Protein AF-A0A2V9XX70-F1 (afdb_monomer_lite)

pLDDT: mean 93.39, std 7.44, range [58.06, 98.62]

Radius of gyration: 14.38 Å; chains: 1; bounding box: 31×23×33 Å

Secondary structure (DSSP, 8-state):
---TTT--S-EEE----EEEPPSSGGGGGSPPEEE----EEETTT--EE-PPPHHHHHHHHH----

Sequence (66 aa):
MSCKSCQSQHQRNFGAEIAIHFPGLKGLEKPLVWLFPKPLVCLDCGFTEFTVPEEELRVLAQGTPL

Foldseek 3Di:
DAQPPPRHPQKDWDWDWDWDFQDDPVSNVADTQIDGWTWIARPPPGDIDTDGDPQSVVCNVPVDHD

Structure (mmCIF, N/CA/C/O backbone):
data_AF-A0A2V9XX70-F1
#
_entry.id   AF-A0A2V9XX70-F1
#
loop_
_atom_site.group_PDB
_atom_site.id
_atom_site.type_symbol
_atom_site.label_atom_id
_atom_site.label_alt_id
_atom_site.label_comp_id
_atom_site.label_asym_id
_atom_site.label_entity_id
_atom_site.label_seq_id
_atom_site.pdbx_PDB_ins_code
_atom_site.Cartn_x
_atom_site.Cartn_y
_atom_site.Cartn_z
_atom_site.occupancy
_atom_site.B_iso_or_equi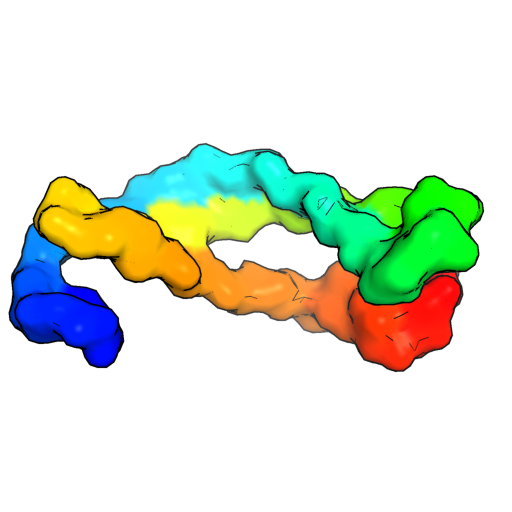v
_atom_site.auth_seq_id
_atom_site.auth_comp_id
_atom_site.auth_asym_id
_atom_site.auth_atom_id
_atom_site.pdbx_PDB_model_num
ATOM 1 N N . MET A 1 1 ? -13.369 5.734 10.482 1.00 81.62 1 MET A N 1
ATOM 2 C CA . MET A 1 1 ? -13.662 4.654 9.514 1.00 81.62 1 MET A CA 1
ATOM 3 C C . MET A 1 1 ? -13.433 3.324 10.205 1.00 81.62 1 MET A C 1
ATOM 5 O O . MET A 1 1 ? -12.504 3.236 11.001 1.00 81.62 1 MET A O 1
ATOM 9 N N . SER A 1 2 ? -14.285 2.335 9.949 1.00 95.25 2 SER A N 1
ATOM 10 C CA . SER A 1 2 ? -14.062 0.953 10.377 1.00 95.25 2 SER A CA 1
ATOM 11 C C . SER A 1 2 ? -13.135 0.236 9.396 1.00 95.25 2 SER A C 1
ATOM 13 O O . SER A 1 2 ? -12.964 0.663 8.252 1.00 95.25 2 SER A O 1
ATOM 15 N N . CYS A 1 3 ? -12.494 -0.831 9.860 1.00 97.81 3 CYS A N 1
ATOM 16 C CA . CYS A 1 3 ? -11.672 -1.688 9.030 1.00 97.81 3 CYS A CA 1
ATOM 17 C C . CYS A 1 3 ? -12.547 -2.317 7.946 1.00 97.81 3 CYS A C 1
ATOM 19 O O . CYS A 1 3 ? -13.558 -2.949 8.252 1.00 97.81 3 CYS A O 1
ATOM 21 N N . LYS A 1 4 ? -12.139 -2.187 6.681 1.00 96.94 4 LYS A N 1
ATOM 22 C CA . LYS A 1 4 ? -12.895 -2.721 5.536 1.00 96.94 4 LYS A CA 1
ATOM 23 C C . LYS A 1 4 ? -12.995 -4.251 5.554 1.00 96.94 4 LYS A C 1
ATOM 25 O O . LYS A 1 4 ? -13.912 -4.796 4.953 1.00 96.94 4 LYS A O 1
ATOM 30 N N . SER A 1 5 ? -12.085 -4.926 6.263 1.00 97.94 5 SER A N 1
ATOM 31 C CA . SER A 1 5 ? -12.062 -6.386 6.385 1.00 97.94 5 SER A CA 1
ATOM 32 C C . SER A 1 5 ? -12.893 -6.924 7.554 1.00 97.94 5 SER A C 1
ATOM 34 O O . SER A 1 5 ? -13.609 -7.900 7.366 1.00 97.94 5 SER A O 1
ATOM 36 N N . CYS A 1 6 ? -12.789 -6.345 8.759 1.00 98.06 6 CYS A N 1
ATOM 37 C CA . CYS A 1 6 ? -13.412 -6.908 9.974 1.00 98.06 6 CYS A CA 1
ATOM 38 C C . CYS A 1 6 ? -14.376 -5.960 10.703 1.00 98.06 6 CYS A C 1
ATOM 40 O O . CYS A 1 6 ? -14.877 -6.301 11.769 1.00 98.06 6 CYS A O 1
ATOM 42 N N . GLN A 1 7 ? -14.616 -4.760 10.168 1.00 97.81 7 GLN A N 1
ATOM 43 C CA . GLN A 1 7 ? -15.450 -3.705 10.760 1.00 97.81 7 GLN A CA 1
ATOM 44 C C . GLN A 1 7 ? -14.976 -3.147 12.118 1.00 97.81 7 GLN A C 1
ATOM 46 O O . GLN A 1 7 ? -15.618 -2.247 12.661 1.00 97.81 7 GLN A O 1
ATOM 51 N N . SER A 1 8 ? -13.826 -3.587 12.643 1.00 97.94 8 SER A N 1
ATOM 52 C CA . SER A 1 8 ? -13.235 -3.003 13.852 1.00 97.94 8 SER A CA 1
ATOM 53 C C . SER A 1 8 ? -12.895 -1.519 13.673 1.00 97.94 8 SER A C 1
ATOM 55 O O . SER A 1 8 ? -12.464 -1.080 12.607 1.00 97.94 8 SER A O 1
ATOM 57 N N . GLN A 1 9 ? -13.048 -0.739 14.742 1.00 97.88 9 GLN A N 1
ATOM 58 C CA . GLN A 1 9 ? -12.602 0.655 14.801 1.00 97.88 9 GLN A CA 1
ATOM 59 C C . GLN A 1 9 ? -11.129 0.799 15.215 1.00 97.88 9 GLN A C 1
ATOM 61 O O . GLN A 1 9 ? -10.578 1.897 15.144 1.00 97.88 9 GLN A O 1
ATOM 66 N N . HIS A 1 10 ? -10.478 -0.291 15.627 1.00 98.06 10 HIS A N 1
ATOM 67 C CA . HIS A 1 10 ? -9.107 -0.294 16.120 1.00 98.06 10 HIS A CA 1
ATOM 68 C C . HIS A 1 10 ? -8.116 -0.251 14.949 1.00 98.06 10 HIS A C 1
ATOM 70 O O . HIS A 1 10 ? -7.614 -1.272 14.475 1.00 98.06 10 HIS A O 1
ATOM 76 N N . GLN A 1 11 ? -7.881 0.956 14.433 1.00 98.31 11 GLN A N 1
ATOM 77 C CA . GLN A 1 11 ? -6.976 1.208 13.314 1.00 98.31 11 GLN A CA 1
ATOM 78 C C . GLN A 1 11 ? -6.029 2.367 13.623 1.00 98.31 11 GLN A C 1
ATOM 80 O O . GLN A 1 11 ? -6.409 3.327 14.296 1.00 98.31 11 GLN A O 1
ATOM 85 N N . ARG A 1 12 ? -4.797 2.300 13.114 1.00 98.19 12 ARG A N 1
ATOM 86 C CA . ARG A 1 12 ? -3.781 3.336 13.327 1.00 98.19 12 ARG A CA 1
ATOM 87 C C . ARG A 1 12 ? -2.868 3.487 12.113 1.00 98.19 12 ARG A C 1
ATOM 89 O O . ARG A 1 12 ? -2.555 2.505 11.451 1.00 98.19 12 ARG A O 1
ATOM 96 N N . ASN A 1 13 ? -2.433 4.720 11.856 1.00 98.19 13 ASN A N 1
ATOM 97 C CA . ASN A 1 13 ? -1.421 5.011 10.843 1.00 98.19 13 ASN A CA 1
ATOM 98 C C . ASN A 1 13 ? -0.006 4.818 11.399 1.00 98.19 13 ASN A C 1
ATOM 100 O O . ASN A 1 13 ? 0.286 5.260 12.515 1.00 98.19 13 ASN A O 1
ATOM 104 N N . PHE A 1 14 ? 0.876 4.245 10.587 1.00 97.88 14 PHE A N 1
ATOM 105 C CA . PHE A 1 14 ? 2.302 4.075 10.883 1.00 97.88 14 PHE A CA 1
ATOM 106 C C . PHE A 1 14 ? 3.138 4.683 9.762 1.00 97.88 14 PHE A C 1
ATOM 108 O O . PHE A 1 14 ? 2.659 4.747 8.644 1.00 97.88 14 PHE A O 1
ATOM 115 N N . GLY A 1 15 ? 4.357 5.151 10.036 1.00 97.56 15 GLY A N 1
ATOM 116 C CA . GLY A 1 15 ? 5.318 5.431 8.963 1.00 97.56 15 GLY A CA 1
ATOM 117 C C . GLY A 1 15 ? 5.923 4.118 8.474 1.00 97.56 15 GLY A C 1
ATOM 118 O O . GLY A 1 15 ? 6.218 3.257 9.303 1.00 97.56 15 GLY A O 1
ATOM 119 N N . ALA A 1 16 ? 6.077 3.953 7.162 1.00 97.19 16 ALA A N 1
ATOM 120 C CA . ALA A 1 16 ? 6.639 2.740 6.582 1.00 97.19 16 ALA A CA 1
ATOM 121 C C . ALA A 1 16 ? 7.542 3.043 5.385 1.00 97.19 16 ALA A C 1
ATOM 123 O O . ALA A 1 16 ? 7.368 4.050 4.703 1.00 97.19 16 ALA A O 1
ATOM 124 N N . GLU A 1 17 ? 8.457 2.115 5.124 1.00 97.31 17 GLU A N 1
ATOM 125 C CA . GLU A 1 17 ? 9.265 2.035 3.910 1.00 97.31 17 GLU A CA 1
ATOM 126 C C . GLU A 1 17 ? 8.881 0.734 3.201 1.00 97.31 17 GLU A C 1
ATOM 128 O O . GLU A 1 17 ? 8.876 -0.333 3.819 1.00 97.31 17 GLU A O 1
ATOM 133 N N . ILE A 1 18 ? 8.493 0.813 1.928 1.00 95.94 18 ILE A N 1
ATOM 134 C CA . ILE A 1 18 ? 8.029 -0.341 1.150 1.00 95.94 18 ILE A CA 1
ATOM 135 C C . ILE A 1 18 ? 8.815 -0.401 -0.157 1.00 95.94 18 ILE A C 1
ATOM 137 O O . ILE A 1 18 ? 8.795 0.549 -0.934 1.00 95.94 18 ILE A O 1
ATOM 141 N N . ALA A 1 19 ? 9.460 -1.537 -0.421 1.00 95.12 19 ALA A N 1
ATOM 142 C CA . ALA A 1 19 ? 10.053 -1.853 -1.716 1.00 95.12 19 ALA A CA 1
ATOM 143 C C . ALA A 1 19 ? 9.094 -2.742 -2.515 1.00 95.12 19 ALA A C 1
ATOM 145 O O . ALA A 1 19 ? 8.796 -3.865 -2.103 1.00 95.12 19 ALA A O 1
ATOM 146 N N . ILE A 1 20 ? 8.607 -2.254 -3.655 1.00 94.94 20 ILE A N 1
ATOM 147 C CA . ILE A 1 20 ? 7.723 -3.021 -4.538 1.00 94.94 20 ILE A CA 1
ATOM 148 C C . ILE A 1 20 ? 8.536 -3.615 -5.688 1.00 94.94 20 ILE A C 1
ATOM 150 O O . ILE A 1 20 ? 9.154 -2.894 -6.473 1.00 94.94 20 ILE A O 1
ATOM 154 N N . HIS A 1 21 ? 8.490 -4.943 -5.803 1.00 94.44 21 HIS A N 1
ATOM 155 C CA . HIS A 1 21 ? 8.973 -5.678 -6.969 1.00 94.44 21 HIS A CA 1
ATOM 156 C C . HIS A 1 21 ? 7.894 -5.768 -8.049 1.00 94.44 21 HIS A C 1
ATOM 158 O O . HIS A 1 21 ? 6.706 -5.922 -7.751 1.00 94.44 21 HIS A O 1
ATOM 164 N N . PHE A 1 22 ? 8.314 -5.771 -9.314 1.00 92.56 22 PHE A N 1
ATOM 165 C CA . PHE A 1 22 ? 7.411 -6.109 -10.410 1.00 92.56 22 PHE A CA 1
ATOM 166 C C . PHE A 1 22 ? 7.064 -7.611 -10.390 1.00 92.56 22 PHE A C 1
ATOM 168 O O . PHE A 1 22 ? 7.881 -8.422 -9.948 1.00 92.56 22 PHE A O 1
ATOM 175 N N . PRO A 1 23 ? 5.877 -8.014 -10.884 1.00 91.06 23 PRO A N 1
ATOM 176 C CA . PRO A 1 23 ? 5.451 -9.411 -10.850 1.00 91.06 23 PRO A CA 1
ATOM 177 C C . PRO A 1 23 ? 6.373 -10.377 -11.614 1.00 91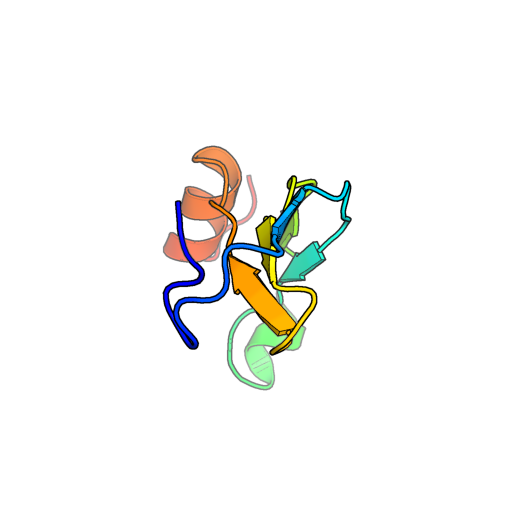.06 23 PRO A C 1
ATOM 179 O O . PRO A 1 23 ? 6.878 -10.066 -12.695 1.00 91.06 23 PRO A O 1
ATOM 182 N N . GLY A 1 24 ? 6.496 -11.601 -11.090 1.00 92.50 24 GLY A N 1
ATOM 183 C CA . GLY A 1 24 ? 7.235 -12.708 -11.707 1.00 92.50 24 GLY A CA 1
ATOM 184 C C . GLY A 1 24 ? 8.758 -12.621 -11.548 1.00 92.50 24 GLY A C 1
ATOM 185 O O . GLY A 1 24 ? 9.303 -11.601 -11.145 1.00 92.50 24 GLY A O 1
ATOM 186 N N . LEU A 1 25 ? 9.466 -13.702 -11.902 1.00 91.81 25 LEU A N 1
ATOM 187 C CA . LEU A 1 25 ? 10.927 -13.788 -11.731 1.00 91.81 25 LEU A CA 1
ATOM 188 C 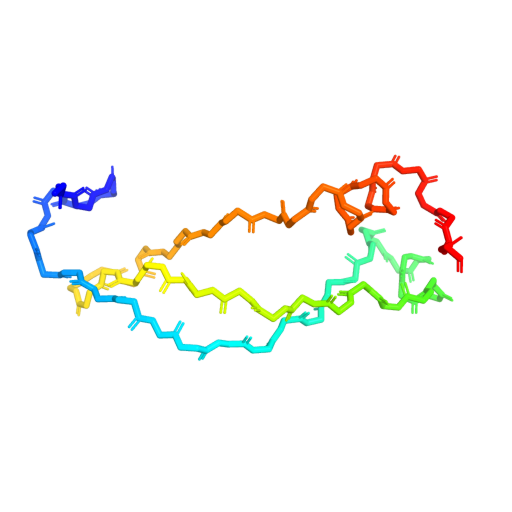C . LEU A 1 25 ? 11.682 -12.699 -12.506 1.00 91.81 25 LEU A C 1
ATOM 190 O O . LEU A 1 25 ? 12.575 -12.070 -11.955 1.00 91.81 25 LEU A O 1
ATOM 194 N N . LYS A 1 26 ? 11.273 -12.408 -13.750 1.00 87.81 26 LYS A N 1
ATOM 195 C CA . LYS A 1 26 ? 11.854 -11.309 -14.547 1.00 87.81 26 LYS A CA 1
ATOM 196 C C . LYS A 1 26 ? 11.603 -9.930 -13.928 1.00 87.81 26 LYS A C 1
ATOM 198 O O . LYS A 1 26 ? 12.355 -8.999 -14.180 1.00 87.81 26 LYS A O 1
ATOM 203 N N . GLY A 1 27 ? 10.543 -9.782 -13.134 1.00 88.56 27 GLY A N 1
ATOM 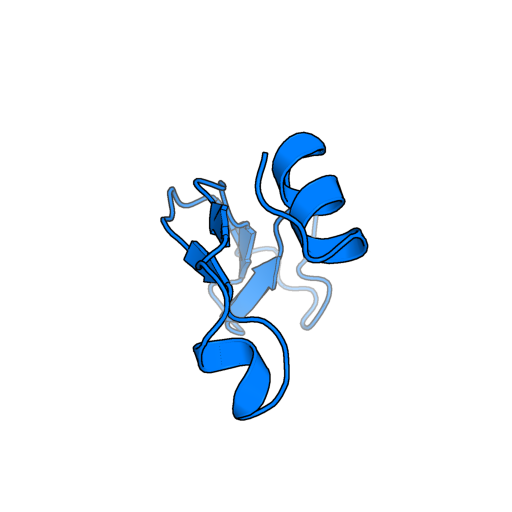204 C CA . GLY A 1 27 ? 10.250 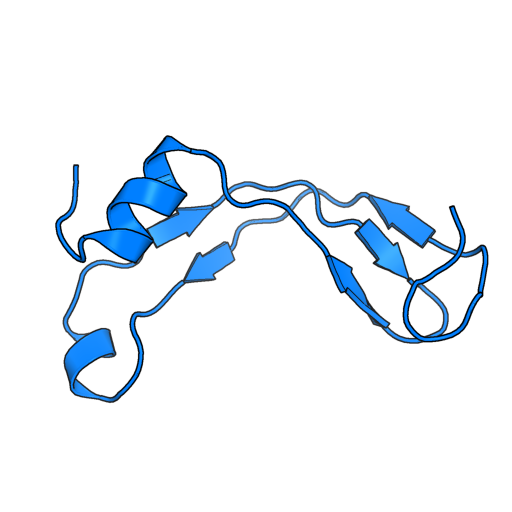-8.542 -12.421 1.00 88.56 27 GLY A CA 1
ATOM 205 C C . GLY A 1 27 ? 11.244 -8.245 -11.298 1.00 88.56 27 GLY A C 1
ATOM 206 O O . GLY A 1 27 ? 11.401 -7.083 -10.934 1.00 88.56 27 GLY A O 1
ATOM 207 N N . LEU A 1 28 ? 11.964 -9.261 -10.808 1.00 88.62 28 LEU A N 1
ATOM 208 C CA . LEU A 1 28 ? 13.037 -9.094 -9.825 1.00 88.62 28 LEU A CA 1
ATOM 209 C C . LEU A 1 28 ? 14.305 -8.471 -10.427 1.00 88.62 28 LEU A C 1
ATOM 2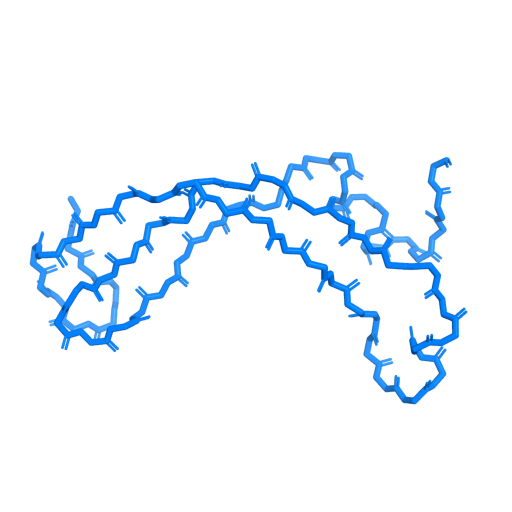11 O O . LEU A 1 28 ? 15.114 -7.930 -9.682 1.00 88.62 28 LEU A O 1
ATOM 215 N N . GLU A 1 29 ? 14.473 -8.522 -11.753 1.00 89.06 29 GLU A N 1
ATOM 216 C CA . GLU A 1 29 ? 15.586 -7.868 -12.459 1.00 89.06 29 GLU A CA 1
ATOM 217 C C . GLU A 1 29 ? 15.325 -6.375 -12.711 1.00 89.06 29 GLU A C 1
ATOM 219 O O . GLU A 1 29 ? 16.239 -5.629 -13.064 1.00 89.06 29 GLU A O 1
ATOM 224 N N . LYS A 1 30 ? 14.075 -5.921 -12.547 1.00 86.69 30 LYS A N 1
ATOM 225 C CA . LYS A 1 30 ? 13.720 -4.507 -12.680 1.00 86.69 30 LYS A CA 1
ATOM 226 C C . LYS A 1 30 ? 14.080 -3.736 -11.407 1.00 86.69 30 LYS A C 1
ATOM 228 O O . LYS A 1 30 ? 14.019 -4.308 -10.316 1.00 86.69 30 LYS A O 1
ATOM 233 N N . PRO A 1 31 ? 14.378 -2.429 -11.515 1.00 88.06 31 PRO A N 1
ATOM 234 C CA . PRO A 1 31 ? 14.549 -1.582 -10.344 1.00 88.06 31 PRO A CA 1
ATOM 235 C C . PRO A 1 31 ? 13.333 -1.638 -9.416 1.00 88.06 31 PRO A C 1
ATOM 237 O O . PRO A 1 31 ? 12.185 -1.627 -9.867 1.00 88.06 31 PRO A O 1
ATOM 240 N N . LEU A 1 32 ? 13.615 -1.691 -8.116 1.00 92.00 32 LEU A N 1
ATOM 241 C CA . LEU A 1 32 ? 12.618 -1.571 -7.059 1.00 92.00 32 LEU A CA 1
ATOM 242 C C . LEU A 1 32 ? 11.946 -0.202 -7.125 1.00 92.00 32 LEU A C 1
ATOM 244 O O . LEU A 1 32 ? 12.621 0.810 -7.311 1.00 92.00 32 LEU A O 1
ATOM 248 N N . VAL A 1 33 ? 10.640 -0.169 -6.876 1.00 94.38 33 VAL A N 1
ATOM 249 C CA . VAL A 1 33 ? 9.936 1.087 -6.608 1.00 94.38 33 VAL A CA 1
ATOM 250 C C . VAL A 1 33 ? 9.842 1.263 -5.098 1.00 94.38 33 VAL A C 1
ATOM 252 O O . VAL A 1 33 ? 9.185 0.471 -4.418 1.00 94.38 33 VAL A O 1
ATOM 255 N N . TRP A 1 34 ? 10.534 2.273 -4.575 1.00 95.19 34 TRP A N 1
ATOM 256 C CA . TRP A 1 34 ? 10.517 2.616 -3.155 1.00 95.19 34 TRP A CA 1
ATOM 257 C C . TRP A 1 34 ? 9.353 3.542 -2.840 1.00 95.19 34 TRP A C 1
ATOM 259 O O . TRP A 1 34 ? 9.170 4.548 -3.511 1.00 95.19 34 TRP A O 1
ATOM 269 N N . LEU A 1 35 ? 8.602 3.219 -1.791 1.00 95.75 35 LEU A N 1
ATOM 270 C CA . LEU A 1 35 ? 7.530 4.047 -1.259 1.00 95.75 35 LEU A CA 1
ATOM 271 C C . LEU A 1 35 ? 7.792 4.364 0.210 1.00 95.75 35 LEU A C 1
ATOM 273 O O . LEU A 1 35 ? 8.222 3.496 0.971 1.00 95.75 35 LEU A O 1
ATOM 277 N N . PHE A 1 36 ? 7.389 5.563 0.625 1.00 96.00 36 PHE A N 1
ATOM 278 C CA . PHE A 1 36 ? 7.434 6.006 2.021 1.00 96.00 36 PHE A CA 1
ATOM 279 C C . PHE A 1 36 ? 6.029 6.372 2.546 1.00 96.00 36 PHE A C 1
ATOM 281 O O . PHE A 1 36 ? 5.776 7.531 2.895 1.00 96.00 36 PHE A O 1
ATOM 288 N N . PRO A 1 37 ? 5.052 5.440 2.533 1.00 96.38 37 PRO A N 1
ATOM 289 C CA . PRO A 1 37 ? 3.669 5.762 2.853 1.00 96.38 37 PRO A CA 1
ATOM 290 C C . PRO A 1 37 ? 3.414 5.849 4.362 1.00 96.38 37 PRO A C 1
ATOM 292 O O . PRO A 1 37 ? 4.245 5.501 5.205 1.00 96.38 37 PRO A O 1
ATOM 295 N N . LYS A 1 38 ? 2.185 6.257 4.698 1.00 97.31 38 LYS A N 1
ATOM 296 C CA . LYS A 1 38 ? 1.613 6.090 6.036 1.00 97.31 38 LYS A CA 1
ATOM 297 C C . LYS A 1 38 ? 0.468 5.071 6.022 1.00 97.31 38 LYS A C 1
ATOM 299 O O . LYS A 1 38 ? -0.682 5.500 5.927 1.00 97.31 38 LYS A O 1
ATOM 304 N N . PRO A 1 39 ? 0.739 3.751 6.044 1.00 97.31 39 PRO A N 1
ATOM 305 C CA . PRO A 1 39 ? -0.314 2.743 6.014 1.00 97.31 39 PRO A CA 1
ATOM 306 C C . PRO A 1 39 ? -1.242 2.825 7.223 1.00 97.31 39 PRO A C 1
ATOM 308 O O . PRO A 1 39 ? -0.780 2.939 8.362 1.00 97.31 39 PRO A O 1
ATOM 311 N N . LEU A 1 40 ? -2.543 2.697 6.959 1.00 98.25 40 LEU A N 1
ATOM 312 C CA . LEU A 1 40 ? -3.563 2.458 7.970 1.00 98.25 40 LEU A CA 1
ATOM 313 C C . LEU A 1 40 ? -3.613 0.956 8.244 1.00 98.25 40 LEU A C 1
ATOM 315 O O . LEU A 1 40 ? -3.963 0.182 7.357 1.00 98.25 40 LEU A O 1
ATOM 319 N N . VAL A 1 41 ? -3.272 0.553 9.466 1.00 98.25 41 VAL A N 1
ATOM 320 C CA . VAL A 1 41 ? -3.257 -0.849 9.898 1.00 98.25 41 VAL A CA 1
ATOM 321 C C . VAL A 1 41 ? -4.386 -1.079 10.894 1.00 98.25 41 VAL A C 1
ATOM 323 O O . VAL A 1 41 ? -4.488 -0.370 11.899 1.00 98.25 41 VAL A O 1
ATOM 326 N N . CYS A 1 42 ? -5.222 -2.085 10.645 1.00 98.62 42 CYS A N 1
ATOM 327 C CA . CYS A 1 42 ? -6.163 -2.595 11.632 1.00 98.62 42 CYS A CA 1
ATOM 328 C C . CYS A 1 42 ? -5.439 -3.490 12.636 1.00 98.62 42 CYS A C 1
ATOM 330 O O . CYS A 1 42 ? -4.883 -4.524 12.272 1.00 98.62 42 CYS A O 1
ATOM 332 N N . LEU A 1 43 ? -5.492 -3.115 13.910 1.00 98.19 43 LEU A N 1
ATOM 333 C CA . LEU A 1 43 ? -4.762 -3.792 14.980 1.00 98.19 43 LEU A CA 1
ATOM 334 C C . LEU A 1 43 ? -5.455 -5.071 15.478 1.00 98.19 43 LEU A C 1
ATOM 336 O O . LEU A 1 43 ? -4.850 -5.816 16.240 1.00 98.19 43 LEU A O 1
ATOM 340 N N . ASP A 1 44 ? -6.671 -5.358 15.003 1.00 98.44 44 ASP A N 1
ATOM 341 C CA . ASP A 1 44 ? -7.403 -6.580 15.361 1.00 98.44 44 ASP A CA 1
ATOM 342 C C . ASP A 1 44 ? -7.317 -7.679 14.288 1.00 98.44 44 ASP A C 1
ATOM 344 O O . ASP A 1 44 ? -7.386 -8.859 14.618 1.00 98.44 44 ASP A O 1
ATOM 348 N N . CYS A 1 45 ? -7.183 -7.325 13.002 1.00 98.31 45 CYS A N 1
ATOM 349 C CA . CYS A 1 45 ? -7.137 -8.312 11.905 1.00 98.31 45 CYS A CA 1
ATOM 350 C C . CYS A 1 45 ? -5.946 -8.168 10.946 1.00 98.31 45 CYS A C 1
ATOM 352 O O . CYS A 1 45 ? -5.798 -8.984 10.041 1.00 98.31 45 CYS A O 1
ATOM 354 N N . GLY A 1 46 ? -5.120 -7.131 11.093 1.00 97.88 46 GLY A N 1
ATOM 355 C CA . GLY A 1 46 ? -3.939 -6.907 10.255 1.00 97.88 46 GLY A CA 1
ATOM 356 C C . GLY A 1 46 ? -4.213 -6.332 8.862 1.00 97.88 46 GLY A C 1
ATOM 357 O O . GLY A 1 46 ? -3.256 -6.032 8.146 1.00 97.88 46 GLY A O 1
ATOM 358 N N . PHE A 1 47 ? -5.479 -6.134 8.462 1.00 98.31 47 PHE A N 1
ATOM 359 C CA . PHE A 1 47 ? -5.794 -5.451 7.203 1.00 98.31 47 PHE A CA 1
ATOM 360 C C . PHE A 1 47 ? -5.068 -4.107 7.149 1.00 98.31 47 PHE A C 1
ATOM 362 O O . PHE A 1 47 ? -5.160 -3.305 8.082 1.00 98.31 47 PHE A O 1
ATOM 369 N N . THR A 1 48 ? -4.338 -3.896 6.061 1.00 97.56 48 THR A N 1
ATOM 370 C CA . THR A 1 48 ? -3.473 -2.740 5.878 1.00 97.56 48 THR A CA 1
ATOM 371 C C . THR A 1 48 ? -3.756 -2.122 4.523 1.00 97.56 48 THR A C 1
ATOM 373 O O . THR A 1 48 ? -3.755 -2.823 3.513 1.00 97.56 48 THR A O 1
ATOM 376 N N . GLU A 1 49 ? -3.976 -0.813 4.494 1.00 96.88 49 GLU A N 1
ATOM 377 C CA . GLU A 1 49 ? -4.164 -0.073 3.251 1.00 96.88 49 GLU A CA 1
ATOM 378 C C . GLU A 1 49 ? -3.337 1.208 3.221 1.00 96.88 49 GLU A C 1
ATOM 380 O O . GLU A 1 49 ? -3.118 1.869 4.236 1.00 96.88 49 GLU A O 1
ATOM 385 N N . PHE A 1 50 ? -2.865 1.551 2.028 1.00 96.69 50 PHE A N 1
ATOM 386 C CA . PHE A 1 50 ? -2.162 2.789 1.732 1.00 96.69 50 PHE A CA 1
ATOM 387 C C . PHE A 1 50 ? -2.372 3.141 0.261 1.00 96.69 50 PHE A C 1
ATOM 389 O O . PHE A 1 50 ? -2.718 2.285 -0.554 1.00 96.69 50 PHE A O 1
ATOM 396 N N . THR A 1 51 ? -2.142 4.405 -0.076 1.00 96.00 51 THR A N 1
ATOM 397 C CA . THR A 1 51 ? -2.163 4.883 -1.459 1.00 96.00 51 THR A CA 1
ATOM 398 C C . THR A 1 51 ? -0.729 5.027 -1.950 1.00 96.00 51 THR A C 1
ATOM 400 O O . THR A 1 51 ? 0.120 5.552 -1.229 1.00 96.00 51 THR A O 1
ATOM 403 N N . VAL A 1 52 ? -0.459 4.563 -3.169 1.00 96.44 52 VAL A N 1
ATOM 404 C CA . VAL A 1 52 ? 0.812 4.822 -3.857 1.00 96.44 52 VAL A CA 1
ATOM 405 C C . VAL A 1 52 ? 0.787 6.266 -4.375 1.00 96.44 52 VAL A C 1
ATOM 407 O O . VAL A 1 52 ? -0.213 6.631 -5.003 1.00 96.44 52 VAL A O 1
ATOM 410 N N . PRO A 1 53 ? 1.813 7.100 -4.123 1.00 94.50 53 PRO A N 1
ATOM 411 C CA . PRO A 1 53 ? 1.844 8.447 -4.678 1.00 94.50 53 PRO A CA 1
ATOM 412 C C . PRO A 1 53 ? 1.906 8.409 -6.214 1.00 94.50 53 PRO A C 1
ATOM 414 O O . PRO A 1 53 ? 2.277 7.405 -6.819 1.00 94.50 53 PRO A O 1
ATOM 417 N N . GLU A 1 54 ? 1.454 9.483 -6.863 1.00 95.12 54 GLU A N 1
ATOM 418 C CA . GLU A 1 54 ? 1.201 9.483 -8.313 1.00 95.12 54 GLU A CA 1
ATOM 419 C C . GLU A 1 54 ? 2.458 9.182 -9.144 1.00 95.12 54 GLU A C 1
ATOM 421 O O . GLU A 1 54 ? 2.386 8.497 -10.166 1.00 95.12 54 GLU A O 1
ATOM 426 N N . GLU A 1 55 ? 3.604 9.678 -8.687 1.00 93.12 55 GLU A N 1
ATOM 427 C CA . GLU A 1 55 ? 4.901 9.504 -9.327 1.00 93.12 55 GLU A CA 1
ATOM 428 C C . GLU A 1 55 ? 5.293 8.022 -9.385 1.00 93.12 55 GLU A C 1
ATOM 430 O O . GLU A 1 55 ? 5.489 7.457 -10.464 1.00 93.12 55 GLU A O 1
ATOM 435 N N . GLU A 1 56 ? 5.297 7.347 -8.242 1.00 94.88 56 GLU A N 1
ATOM 436 C CA . GLU A 1 56 ? 5.629 5.931 -8.156 1.00 94.88 56 GLU A CA 1
ATOM 437 C C . GLU A 1 56 ? 4.533 5.052 -8.758 1.00 94.88 56 GLU A C 1
ATOM 439 O O . GLU A 1 56 ? 4.831 4.019 -9.359 1.00 94.88 56 GLU A O 1
ATOM 444 N N . LEU A 1 57 ? 3.264 5.469 -8.687 1.00 95.00 57 LEU A N 1
ATOM 445 C CA . LEU A 1 57 ? 2.164 4.790 -9.373 1.00 95.00 57 LEU A CA 1
ATOM 446 C C . LEU A 1 57 ? 2.374 4.796 -10.893 1.00 95.00 57 LEU A C 1
ATOM 448 O O . LEU A 1 57 ? 2.115 3.787 -11.552 1.00 95.00 57 LEU A O 1
ATOM 452 N N . ARG A 1 58 ? 2.883 5.899 -11.456 1.00 93.56 58 ARG A N 1
ATOM 453 C CA . ARG A 1 58 ? 3.237 5.990 -12.877 1.00 93.56 58 ARG A CA 1
ATOM 454 C C . ARG A 1 58 ? 4.377 5.036 -13.229 1.00 93.56 58 ARG A C 1
ATOM 456 O O . ARG A 1 58 ? 4.272 4.336 -14.236 1.00 93.56 58 ARG A O 1
ATOM 463 N N . VAL A 1 59 ? 5.406 4.946 -12.383 1.00 92.69 59 VAL A N 1
ATOM 464 C CA . VAL A 1 59 ? 6.508 3.979 -12.547 1.00 92.69 59 VAL A CA 1
ATOM 465 C C . VAL A 1 59 ? 5.985 2.544 -12.505 1.00 92.69 59 VAL A C 1
ATOM 467 O O . VAL A 1 59 ? 6.324 1.742 -13.375 1.00 92.69 59 VAL A O 1
ATOM 470 N N . LEU A 1 60 ? 5.107 2.215 -11.554 1.00 92.81 60 LEU A N 1
ATOM 471 C CA . LEU A 1 60 ? 4.489 0.888 -11.461 1.00 92.81 60 LEU A CA 1
ATOM 472 C C . LEU A 1 60 ? 3.632 0.559 -12.690 1.00 92.81 60 LEU A C 1
ATOM 474 O O . LEU A 1 60 ? 3.653 -0.578 -13.159 1.00 92.81 60 LEU A O 1
ATOM 478 N N . ALA A 1 61 ? 2.903 1.537 -13.233 1.00 92.12 61 ALA A N 1
ATOM 479 C CA . ALA A 1 61 ? 2.060 1.344 -14.410 1.00 92.12 61 ALA A CA 1
ATOM 480 C C . ALA A 1 61 ? 2.871 1.161 -15.704 1.00 92.12 61 ALA A C 1
ATOM 482 O O . ALA A 1 61 ? 2.493 0.363 -16.560 1.00 92.12 61 ALA A O 1
ATOM 483 N N . GLN A 1 62 ? 3.972 1.899 -15.861 1.00 88.94 62 GLN A N 1
ATOM 484 C CA . GLN A 1 62 ? 4.755 1.927 -17.103 1.00 88.94 62 GLN A CA 1
ATOM 485 C C . GLN A 1 62 ? 5.922 0.933 -17.095 1.00 88.94 62 GLN A C 1
ATOM 487 O O . GLN A 1 62 ? 6.362 0.482 -18.150 1.00 88.94 62 GLN A O 1
ATOM 492 N N . GLY A 1 63 ? 6.419 0.559 -15.914 1.00 82.06 63 GLY A N 1
ATOM 493 C CA . GLY A 1 63 ? 7.570 -0.325 -15.764 1.00 82.06 63 GLY A CA 1
ATOM 494 C C . GLY A 1 63 ? 8.904 0.301 -16.171 1.00 82.06 63 GLY A C 1
ATOM 495 O O . GLY A 1 63 ? 9.868 -0.446 -16.355 1.00 82.06 63 GLY A O 1
ATOM 496 N N . THR A 1 64 ? 8.947 1.627 -16.307 1.00 69.88 64 THR A N 1
ATOM 497 C CA . THR A 1 64 ? 10.134 2.417 -16.642 1.00 69.88 64 THR A CA 1
ATOM 498 C C . THR A 1 64 ? 10.451 3.320 -15.448 1.00 69.88 64 THR A C 1
ATOM 500 O O . THR A 1 64 ? 9.540 4.016 -14.993 1.00 69.88 64 THR A O 1
ATOM 503 N N . PRO A 1 65 ? 11.688 3.304 -14.914 1.00 65.94 65 PRO A N 1
ATOM 504 C CA . PRO A 1 65 ? 12.108 4.248 -13.881 1.00 65.94 65 PRO A CA 1
ATOM 505 C C . PRO A 1 65 ? 11.972 5.695 -14.368 1.00 65.94 65 PRO A C 1
ATOM 507 O O . PRO A 1 65 ? 12.044 5.944 -15.574 1.00 65.94 65 PRO A O 1
ATOM 510 N N . LEU A 1 66 ? 11.785 6.622 -13.429 1.00 58.06 66 LEU A N 1
ATOM 511 C CA . LEU A 1 66 ? 11.909 8.059 -13.687 1.00 58.06 66 LEU A CA 1
ATOM 512 C C . LEU A 1 66 ? 13.364 8.463 -13.926 1.00 58.06 66 LEU A C 1
ATOM 514 O O . LEU A 1 66 ? 14.257 7.830 -13.314 1.00 58.06 66 LEU A O 1
#